Protein AF-A0A1B8UJX2-F1 (afdb_monomer)

Radius of gyration: 21.6 Å; Cα contacts (8 Å, |Δi|>4): 49; chains: 1; bounding box: 53×30×62 Å

Foldseek 3Di:
DPDDDALVVLLVLLCCCVVVVDDLVVSCVVVVHDSVVNVVSNVLCVVQNSVSSVPPPVNVVVVVVVVVVVVVVVVVVVVVVVVVVVVVVVVVVD

Mean predicted aligned error: 11.38 Å

Solvent-accessible surface area (backbone atoms only — not comparable to full-atom values): 5398 Å² total; per-residue (Å²): 133,83,78,79,78,54,46,67,60,56,50,54,58,39,42,43,37,73,75,68,63,41,57,58,63,59,53,18,60,75,69,76,46,57,51,70,59,52,49,52,51,40,52,42,33,72,75,48,40,73,55,58,51,71,51,52,68,67,60,53,53,52,54,53,50,50,52,52,51,52,54,50,50,54,52,50,53,53,51,53,52,49,52,53,52,52,51,50,55,55,69,72,71,112

Sequence (94 aa):
MKKPYEEAYKLVIVLMVEELRLPLIQVAKSQGISANILHRWITKFREEGVTAFGVNKHRLNTVNADIRKLKSQIKELHKENRVLKQTLHLLTKE

Secondary structure (DSSP, 8-state):
-PPPPPHHHHHHHHHHHHTS---HHHHHHHTT--HHHHHHHHHHHHHHGGGGGT--HHHHHHHHHHHHHHHHHHHHHHHHHHHHHHHHHHHT--

Structure (mmCIF, N/CA/C/O backbone):
data_AF-A0A1B8UJX2-F1
#
_entry.id   AF-A0A1B8UJX2-F1
#
loop_
_atom_site.group_PDB
_atom_site.id
_atom_site.type_symbol
_atom_site.label_atom_id
_atom_site.label_alt_id
_atom_site.label_comp_id
_atom_site.label_asym_id
_atom_site.label_entity_id
_atom_site.label_seq_id
_atom_site.pdbx_PDB_ins_code
_atom_site.Cartn_x
_atom_site.Cartn_y
_atom_site.Cartn_z
_atom_site.occupancy
_atom_site.B_iso_or_equiv
_atom_site.auth_seq_id
_atom_site.auth_comp_id
_atom_site.auth_asym_id
_atom_site.auth_atom_id
_atom_site.pdbx_PDB_model_num
ATOM 1 N N . MET A 1 1 ? 5.462 6.238 -31.406 1.00 45.50 1 MET A N 1
ATOM 2 C CA . MET A 1 1 ? 6.108 6.314 -30.073 1.00 45.50 1 MET A CA 1
ATOM 3 C C . MET A 1 1 ? 5.295 5.496 -29.078 1.00 45.50 1 MET A C 1
ATOM 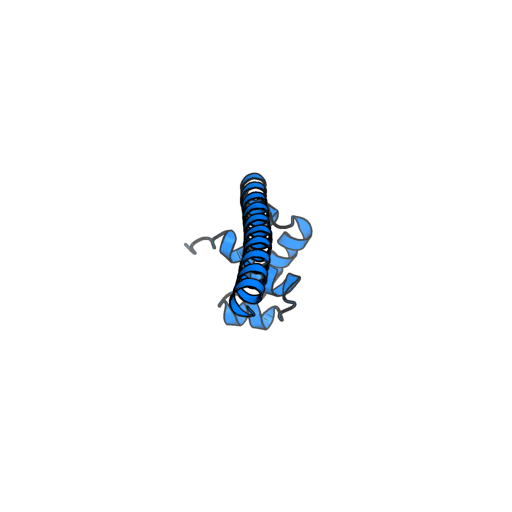5 O O . MET A 1 1 ? 4.087 5.687 -29.020 1.00 45.50 1 MET 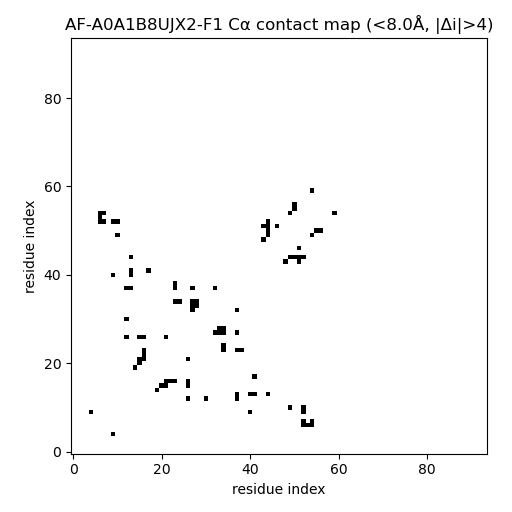A O 1
ATOM 9 N N . LYS A 1 2 ? 5.910 4.568 -28.329 1.00 51.62 2 LYS A N 1
ATOM 10 C CA . LYS A 1 2 ? 5.219 3.885 -27.218 1.00 51.62 2 LYS A CA 1
ATOM 11 C C . LYS A 1 2 ? 4.978 4.914 -26.110 1.00 51.62 2 LYS A C 1
ATOM 13 O O . LYS A 1 2 ? 5.927 5.588 -25.719 1.00 51.62 2 LYS A O 1
ATOM 18 N N . LYS A 1 3 ? 3.732 5.062 -25.644 1.00 63.03 3 LYS A N 1
ATOM 19 C CA . LYS A 1 3 ? 3.429 5.943 -24.506 1.00 63.03 3 LYS A CA 1
ATOM 20 C C . LYS A 1 3 ? 4.199 5.434 -23.277 1.00 63.03 3 LYS A C 1
ATOM 22 O O . LYS A 1 3 ? 4.211 4.219 -23.058 1.00 63.03 3 LYS A O 1
ATOM 27 N N . PRO A 1 4 ? 4.878 6.308 -22.517 1.00 67.56 4 PRO A N 1
ATOM 28 C CA . PRO A 1 4 ? 5.526 5.890 -21.285 1.00 67.56 4 PRO A CA 1
ATOM 29 C C . PRO A 1 4 ? 4.464 5.351 -20.321 1.00 67.56 4 PRO A C 1
ATOM 31 O O . PRO A 1 4 ? 3.381 5.919 -20.202 1.00 67.56 4 PRO A O 1
ATOM 34 N N . TYR A 1 5 ? 4.764 4.228 -19.668 1.00 70.69 5 TYR A N 1
ATOM 35 C CA . TYR A 1 5 ? 3.908 3.703 -18.606 1.00 70.69 5 TYR A CA 1
ATOM 36 C C . TYR A 1 5 ? 3.889 4.685 -17.435 1.00 70.69 5 TYR A C 1
ATOM 38 O O . TYR A 1 5 ? 4.957 5.166 -17.038 1.00 70.69 5 TYR A O 1
ATOM 46 N N . GLU A 1 6 ? 2.704 4.909 -16.873 1.00 80.31 6 GLU A N 1
ATOM 47 C CA . GLU A 1 6 ? 2.510 5.723 -15.674 1.00 80.31 6 GLU A CA 1
ATOM 48 C C . GLU A 1 6 ? 3.308 5.149 -14.493 1.00 80.31 6 GLU A C 1
ATOM 50 O O . GLU A 1 6 ? 3.436 3.934 -14.314 1.00 80.31 6 GLU A O 1
ATOM 55 N N . GLU A 1 7 ? 3.885 6.026 -13.685 1.00 80.56 7 GLU A N 1
ATOM 56 C CA . GLU A 1 7 ? 4.738 5.684 -12.549 1.00 80.56 7 GLU A CA 1
ATOM 57 C C . GLU A 1 7 ? 3.991 4.838 -11.511 1.00 80.56 7 GLU A C 1
ATOM 59 O O . GLU A 1 7 ? 4.521 3.839 -11.018 1.00 80.56 7 GLU A O 1
ATOM 64 N N . ALA A 1 8 ? 2.729 5.189 -11.244 1.00 77.69 8 ALA A N 1
ATOM 65 C CA . ALA A 1 8 ? 1.848 4.442 -10.352 1.00 77.69 8 ALA A CA 1
ATOM 66 C C . ALA A 1 8 ? 1.599 3.013 -10.861 1.00 77.69 8 ALA A C 1
ATOM 68 O O . ALA A 1 8 ? 1.636 2.060 -10.084 1.00 77.69 8 ALA A O 1
ATOM 69 N N . TYR A 1 9 ? 1.425 2.852 -12.175 1.00 85.56 9 TYR A N 1
ATOM 70 C CA . TYR A 1 9 ? 1.227 1.549 -12.806 1.00 85.56 9 TYR A CA 1
ATOM 71 C C . TYR A 1 9 ? 2.456 0.646 -12.642 1.00 85.56 9 TYR A C 1
ATOM 73 O O . TYR A 1 9 ? 2.326 -0.509 -12.236 1.00 85.56 9 TYR A O 1
ATOM 81 N N . LYS A 1 10 ? 3.666 1.175 -12.879 1.00 88.00 10 LYS A N 1
ATOM 82 C CA . LYS A 1 10 ? 4.915 0.415 -12.677 1.00 88.00 10 LYS A CA 1
ATOM 83 C C . LYS A 1 10 ? 5.054 -0.058 -11.231 1.00 88.00 10 LYS A C 1
ATOM 85 O O . LYS A 1 10 ? 5.393 -1.216 -11.003 1.00 88.00 10 LYS A O 1
ATOM 90 N N . LEU A 1 11 ? 4.764 0.824 -10.271 1.00 86.25 11 LEU A N 1
ATOM 91 C CA . LEU A 1 11 ? 4.867 0.513 -8.849 1.00 86.25 11 LEU A CA 1
ATOM 92 C C . LEU A 1 11 ? 3.908 -0.614 -8.447 1.00 86.25 11 LEU A C 1
ATOM 94 O O . LEU A 1 11 ? 4.342 -1.578 -7.825 1.00 86.25 11 LEU A O 1
ATOM 98 N N . VAL A 1 12 ? 2.632 -0.528 -8.836 1.00 88.31 12 VAL A N 1
ATOM 99 C CA . VAL A 1 12 ? 1.627 -1.554 -8.505 1.00 88.31 12 VAL A CA 1
ATOM 100 C C . VAL A 1 12 ? 2.063 -2.932 -9.000 1.00 88.31 12 VAL A C 1
ATOM 102 O O . VAL A 1 12 ? 2.032 -3.895 -8.238 1.00 88.31 12 VAL A O 1
ATOM 105 N N . ILE A 1 13 ? 2.528 -3.032 -10.246 1.00 92.19 13 ILE A N 1
ATOM 106 C CA . ILE A 1 13 ? 2.929 -4.318 -10.831 1.00 92.19 13 ILE A CA 1
ATOM 107 C C . ILE A 1 13 ? 4.160 -4.898 -10.133 1.00 92.19 13 ILE A C 1
ATOM 109 O O . ILE A 1 13 ? 4.233 -6.106 -9.917 1.00 92.19 13 ILE A O 1
ATOM 113 N N . VAL A 1 14 ? 5.123 -4.060 -9.750 1.00 91.25 14 VAL A N 1
ATOM 114 C CA . VAL A 1 14 ? 6.289 -4.530 -8.996 1.00 91.25 14 VAL A CA 1
ATOM 115 C C . VAL A 1 14 ? 5.891 -5.017 -7.603 1.00 91.25 14 VAL A C 1
ATOM 117 O O . VAL A 1 14 ? 6.342 -6.084 -7.188 1.00 91.25 14 VAL A O 1
ATOM 120 N N . LEU A 1 15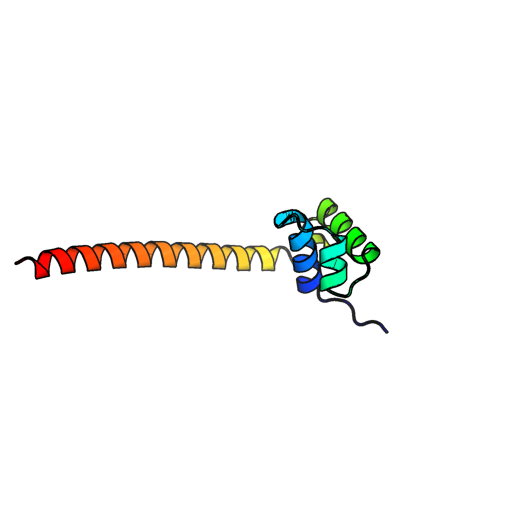 ? 4.986 -4.315 -6.916 1.00 89.19 15 LEU A N 1
ATOM 121 C CA . LEU A 1 15 ? 4.477 -4.735 -5.605 1.00 89.19 15 LEU A CA 1
ATOM 122 C C . LEU A 1 15 ? 3.700 -6.061 -5.674 1.00 89.19 15 LEU A C 1
ATOM 124 O O . LEU A 1 15 ? 3.761 -6.850 -4.735 1.00 89.19 15 LEU A O 1
ATOM 128 N N . MET A 1 16 ? 3.029 -6.368 -6.790 1.00 91.81 16 MET A N 1
ATOM 129 C CA . MET A 1 16 ? 2.402 -7.685 -6.987 1.00 91.81 16 MET A CA 1
ATOM 130 C C . MET A 1 16 ? 3.420 -8.835 -6.928 1.00 91.81 16 MET A C 1
ATOM 132 O O . MET A 1 16 ? 3.093 -9.923 -6.462 1.00 91.81 16 MET A O 1
ATOM 136 N N . VAL A 1 17 ? 4.654 -8.612 -7.381 1.00 92.25 17 VAL A N 1
ATOM 137 C CA . VAL A 1 17 ? 5.708 -9.635 -7.353 1.00 92.25 17 VAL A CA 1
ATOM 138 C C . VAL A 1 17 ? 6.468 -9.613 -6.025 1.00 92.25 17 VAL A C 1
ATOM 140 O O . VAL A 1 17 ? 6.717 -10.666 -5.442 1.00 92.25 17 VAL A O 1
ATOM 143 N N . GLU A 1 18 ? 6.816 -8.430 -5.518 1.00 89.81 18 GLU A N 1
ATOM 144 C CA . GLU A 1 18 ? 7.639 -8.300 -4.310 1.00 89.81 18 GLU A CA 1
ATOM 145 C C . GLU A 1 18 ? 6.845 -8.528 -3.016 1.00 89.81 18 GLU A C 1
ATOM 147 O O . GLU A 1 18 ? 7.296 -9.291 -2.165 1.00 89.81 18 GLU A O 1
ATOM 152 N N . GLU A 1 19 ? 5.658 -7.931 -2.874 1.00 87.31 19 GLU A N 1
ATOM 153 C CA . GLU A 1 19 ? 4.855 -8.004 -1.642 1.00 87.31 19 GLU A CA 1
ATOM 154 C C . GLU A 1 19 ? 3.883 -9.184 -1.669 1.00 87.31 19 GLU A C 1
ATOM 156 O O . GLU A 1 19 ? 3.817 -9.971 -0.727 1.00 87.31 19 GLU A O 1
ATOM 161 N N . LEU A 1 20 ? 3.146 -9.349 -2.775 1.00 88.81 20 LEU A N 1
ATOM 162 C CA . LEU A 1 20 ? 2.163 -10.434 -2.911 1.00 88.81 20 LEU A CA 1
ATOM 163 C C . LEU A 1 20 ? 2.794 -11.764 -3.355 1.00 88.81 20 LEU A C 1
ATOM 165 O O . LEU A 1 20 ? 2.081 -12.758 -3.487 1.00 88.81 20 LEU A O 1
ATOM 169 N N . ARG A 1 21 ? 4.116 -11.788 -3.591 1.00 90.06 21 ARG A N 1
ATOM 170 C CA . ARG A 1 21 ? 4.899 -12.972 -3.999 1.00 90.06 21 ARG A CA 1
ATOM 171 C C . ARG A 1 21 ? 4.324 -13.706 -5.215 1.00 90.06 21 ARG A C 1
ATOM 173 O O . ARG A 1 21 ? 4.509 -14.914 -5.362 1.00 90.06 21 ARG A O 1
ATOM 180 N N . LEU A 1 22 ? 3.636 -12.985 -6.103 1.00 92.81 22 LEU A N 1
ATOM 181 C CA . LEU A 1 22 ? 3.069 -13.580 -7.306 1.00 92.81 22 LEU A CA 1
ATOM 182 C C . LEU A 1 22 ? 4.174 -13.913 -8.321 1.00 92.81 22 LEU A C 1
ATOM 184 O O . LEU A 1 22 ? 5.138 -13.153 -8.456 1.00 92.81 22 LEU A O 1
ATOM 188 N N . PRO A 1 23 ? 4.041 -15.010 -9.090 1.00 94.75 23 PRO A N 1
ATOM 189 C CA . PRO A 1 23 ? 5.039 -15.373 -10.085 1.00 94.75 23 PRO A CA 1
ATOM 190 C C . PRO A 1 23 ? 5.195 -14.288 -11.157 1.00 94.75 23 PRO A C 1
ATOM 192 O O . PRO A 1 23 ? 4.225 -13.902 -11.812 1.00 94.75 23 PRO A O 1
ATOM 195 N N . LEU A 1 24 ? 6.433 -13.849 -11.404 1.00 93.38 24 LEU A N 1
ATOM 196 C CA . LEU A 1 24 ? 6.750 -12.787 -12.369 1.00 93.38 24 LEU A CA 1
ATOM 197 C C . LEU A 1 24 ? 6.134 -13.046 -13.749 1.00 93.38 24 LEU A C 1
ATOM 199 O O . LEU A 1 24 ? 5.547 -12.146 -14.343 1.00 93.38 24 LEU A O 1
ATOM 203 N N . ILE A 1 25 ? 6.237 -14.277 -14.256 1.00 93.50 25 ILE A N 1
ATOM 204 C CA . ILE A 1 25 ? 5.714 -14.657 -15.578 1.00 93.50 25 ILE A CA 1
ATOM 205 C C . ILE A 1 25 ? 4.187 -14.530 -15.620 1.00 93.50 25 ILE A C 1
ATOM 207 O O . ILE A 1 25 ? 3.633 -14.053 -16.611 1.00 93.50 25 ILE A O 1
ATOM 211 N N . GLN A 1 26 ? 3.507 -14.915 -14.539 1.00 93.44 26 GLN A N 1
ATOM 212 C CA . GLN A 1 26 ? 2.056 -14.808 -14.429 1.00 93.44 26 GLN A CA 1
ATOM 213 C C . GLN A 1 26 ? 1.622 -13.341 -14.406 1.00 93.44 26 GLN A C 1
ATOM 215 O O . GLN A 1 26 ? 0.723 -12.970 -15.156 1.00 93.44 26 GLN A O 1
ATOM 220 N N . VAL A 1 27 ? 2.300 -12.508 -13.613 1.00 93.44 27 VAL A N 1
ATOM 221 C CA . VAL A 1 27 ? 2.027 -11.066 -13.529 1.00 93.44 27 VAL A CA 1
ATOM 222 C C . VAL A 1 27 ? 2.309 -10.377 -14.867 1.00 93.44 27 VAL A C 1
ATOM 224 O O . VAL A 1 27 ? 1.492 -9.596 -15.347 1.00 93.44 27 VAL A O 1
ATOM 227 N N . ALA A 1 28 ? 3.422 -10.698 -15.529 1.00 93.81 28 ALA A N 1
ATOM 228 C CA . ALA A 1 28 ? 3.751 -10.145 -16.841 1.00 93.81 28 ALA A CA 1
ATOM 229 C C . ALA A 1 28 ? 2.674 -10.487 -17.883 1.00 93.81 28 ALA A C 1
ATOM 231 O O . ALA A 1 28 ? 2.193 -9.604 -18.594 1.00 93.81 28 ALA A O 1
ATOM 232 N N . LYS A 1 29 ? 2.235 -11.754 -17.916 1.00 93.81 29 LYS A N 1
ATOM 233 C CA . LYS A 1 29 ? 1.182 -12.224 -18.823 1.00 93.81 29 LYS A CA 1
ATOM 234 C C . LYS A 1 29 ? -0.168 -11.572 -18.522 1.00 93.81 29 LYS A C 1
ATOM 236 O O . LYS A 1 29 ? -0.834 -11.139 -19.456 1.00 93.81 29 LYS A O 1
ATOM 241 N N . SER A 1 30 ? -0.561 -11.467 -17.250 1.00 91.75 30 SER A N 1
ATOM 242 C CA . SER A 1 30 ? -1.839 -10.853 -16.866 1.00 91.75 30 SER A CA 1
ATOM 243 C C . SER A 1 30 ? -1.887 -9.358 -17.170 1.00 91.75 30 SER A C 1
ATOM 245 O O . SER A 1 30 ? -2.951 -8.831 -17.467 1.00 91.75 30 SER A O 1
ATOM 247 N N . GLN A 1 31 ? -0.742 -8.675 -17.094 1.00 91.25 31 GLN A N 1
ATOM 248 C CA . GLN A 1 31 ? -0.634 -7.239 -17.357 1.00 91.25 31 GLN A CA 1
ATOM 249 C C . GLN A 1 31 ? -0.283 -6.917 -18.820 1.00 91.25 31 GLN A C 1
ATOM 251 O O . GLN A 1 31 ? -0.181 -5.748 -19.180 1.00 91.25 31 GLN A O 1
ATOM 256 N N . GLY A 1 32 ? -0.082 -7.930 -19.672 1.00 90.81 32 GLY A N 1
ATOM 257 C CA . GLY A 1 32 ? 0.250 -7.740 -21.088 1.00 90.81 32 GLY A CA 1
ATOM 258 C C . GLY A 1 32 ? 1.631 -7.118 -21.339 1.00 90.81 32 GLY A C 1
ATOM 259 O O . GLY A 1 32 ? 1.862 -6.542 -22.403 1.00 90.81 32 GLY A O 1
ATOM 260 N N . ILE A 1 33 ? 2.555 -7.217 -20.380 1.00 92.88 33 ILE A N 1
ATOM 261 C CA . ILE A 1 33 ? 3.923 -6.691 -20.490 1.00 92.88 33 ILE A CA 1
ATOM 262 C C . ILE A 1 33 ? 4.930 -7.828 -20.672 1.00 92.88 33 ILE A C 1
ATOM 264 O O . ILE A 1 33 ? 4.691 -8.970 -20.285 1.00 92.88 33 ILE A O 1
ATOM 268 N N . SER A 1 34 ? 6.098 -7.532 -21.245 1.00 92.88 34 SER A N 1
ATOM 269 C CA . SER A 1 34 ? 7.145 -8.550 -21.341 1.00 92.88 34 SER A CA 1
ATOM 270 C C . SER A 1 34 ? 7.777 -8.815 -19.974 1.00 92.88 34 SER A C 1
ATOM 272 O O . SER A 1 34 ? 8.069 -7.885 -19.215 1.00 92.88 34 SER A O 1
ATOM 274 N N . ALA A 1 35 ? 8.056 -10.089 -19.687 1.00 93.06 35 ALA A N 1
ATOM 275 C CA . ALA A 1 35 ? 8.733 -10.505 -18.458 1.00 93.06 35 ALA A CA 1
ATOM 276 C C . ALA A 1 35 ? 10.069 -9.764 -18.257 1.00 93.06 35 ALA A C 1
ATOM 278 O O . ALA A 1 35 ? 10.395 -9.367 -17.144 1.00 93.06 35 ALA A O 1
ATOM 279 N N . ASN A 1 36 ? 10.791 -9.472 -19.343 1.00 93.44 36 ASN A N 1
ATOM 280 C CA . ASN A 1 36 ? 12.055 -8.732 -19.302 1.00 93.44 36 ASN A CA 1
ATOM 281 C C . ASN A 1 36 ? 11.884 -7.275 -18.840 1.00 93.44 36 ASN A C 1
ATOM 283 O O . ASN A 1 36 ? 12.751 -6.738 -18.153 1.00 93.44 36 ASN A O 1
ATOM 287 N N . ILE A 1 37 ? 10.782 -6.611 -19.216 1.00 91.38 37 ILE A N 1
ATOM 288 C CA . ILE A 1 37 ? 10.481 -5.254 -18.737 1.00 91.38 37 ILE A CA 1
ATOM 289 C C . ILE A 1 37 ? 10.156 -5.296 -17.246 1.00 91.38 37 ILE A C 1
ATOM 291 O O . ILE A 1 37 ? 10.710 -4.497 -16.492 1.00 91.38 37 ILE A O 1
ATOM 295 N N . LEU A 1 38 ? 9.316 -6.248 -16.831 1.00 93.75 38 LEU A N 1
ATOM 296 C CA . LEU A 1 38 ? 8.946 -6.410 -15.430 1.00 93.75 38 LEU A CA 1
ATOM 297 C C . LEU A 1 38 ? 10.166 -6.723 -14.557 1.00 93.75 38 LEU A C 1
ATOM 299 O O . LEU A 1 38 ? 10.350 -6.099 -13.518 1.00 93.75 38 LEU A O 1
ATOM 303 N N . HIS A 1 39 ? 11.050 -7.609 -15.017 1.00 93.69 39 HIS A N 1
ATOM 304 C CA . HIS A 1 39 ? 12.298 -7.917 -14.325 1.00 93.69 39 HIS A CA 1
ATOM 305 C C . HIS A 1 39 ? 13.148 -6.660 -14.099 1.00 93.69 39 HIS A C 1
ATOM 307 O O . HIS A 1 39 ? 13.587 -6.414 -12.982 1.00 93.69 39 HIS A O 1
ATOM 313 N N . ARG A 1 40 ? 13.323 -5.808 -15.123 1.00 91.75 40 ARG A N 1
ATOM 314 C CA . ARG A 1 40 ? 14.056 -4.537 -14.971 1.00 91.75 40 ARG A CA 1
ATOM 315 C C . ARG A 1 40 ? 13.406 -3.593 -13.964 1.00 91.75 40 ARG A C 1
ATOM 317 O O . ARG A 1 40 ? 14.117 -2.926 -13.223 1.00 91.75 40 ARG A O 1
ATOM 324 N N . TRP A 1 41 ? 12.076 -3.514 -13.936 1.00 92.31 41 TRP A N 1
ATOM 325 C CA . TRP A 1 41 ? 11.370 -2.687 -12.955 1.00 92.31 41 TRP A CA 1
ATOM 326 C C . TRP A 1 41 ? 11.558 -3.210 -11.531 1.00 92.31 41 TRP A C 1
ATOM 328 O O . TRP A 1 41 ? 11.793 -2.410 -10.632 1.00 92.31 41 TRP A O 1
ATOM 338 N N . ILE A 1 42 ? 11.519 -4.529 -11.336 1.00 90.88 42 ILE A N 1
ATOM 339 C CA . ILE A 1 42 ? 11.775 -5.158 -10.035 1.00 90.88 42 ILE A CA 1
ATOM 340 C C . ILE A 1 42 ? 13.208 -4.886 -9.579 1.00 90.88 42 ILE A C 1
ATOM 342 O O . ILE A 1 42 ? 13.404 -4.464 -8.445 1.00 90.88 42 ILE A O 1
ATOM 346 N N . THR A 1 43 ? 14.205 -5.067 -10.453 1.00 90.62 43 THR A N 1
ATOM 347 C CA . THR A 1 43 ? 15.605 -4.745 -10.132 1.00 90.62 43 THR A CA 1
ATOM 348 C C . THR A 1 43 ? 15.739 -3.290 -9.691 1.00 90.62 43 THR A C 1
ATOM 350 O O . THR A 1 43 ? 16.243 -3.027 -8.604 1.00 90.62 43 THR A O 1
ATOM 353 N N . LYS A 1 44 ? 15.175 -2.356 -10.467 1.00 86.94 44 LYS A N 1
ATOM 354 C CA . LYS A 1 44 ? 15.219 -0.928 -10.139 1.00 86.94 44 LYS A CA 1
ATOM 355 C C . LYS A 1 44 ? 14.535 -0.609 -8.803 1.00 86.94 44 LYS A C 1
ATOM 357 O O . LYS A 1 44 ? 15.025 0.205 -8.031 1.00 86.94 44 LYS A O 1
ATOM 362 N N . PHE A 1 45 ? 13.413 -1.264 -8.509 1.00 87.06 45 PHE A N 1
ATOM 363 C CA . PHE A 1 45 ? 12.712 -1.117 -7.234 1.00 87.06 45 PHE A CA 1
ATOM 364 C C . PHE A 1 45 ? 13.491 -1.695 -6.050 1.00 87.06 45 PHE A C 1
ATOM 366 O O . PHE A 1 45 ? 13.434 -1.138 -4.962 1.00 87.06 45 PHE A O 1
ATOM 373 N N . ARG A 1 46 ? 14.234 -2.789 -6.231 1.00 84.88 46 ARG A N 1
ATOM 374 C CA . ARG A 1 46 ? 15.083 -3.341 -5.165 1.00 84.88 46 ARG A CA 1
ATOM 375 C C . ARG A 1 46 ? 16.273 -2.436 -4.846 1.00 84.88 46 ARG A C 1
ATOM 377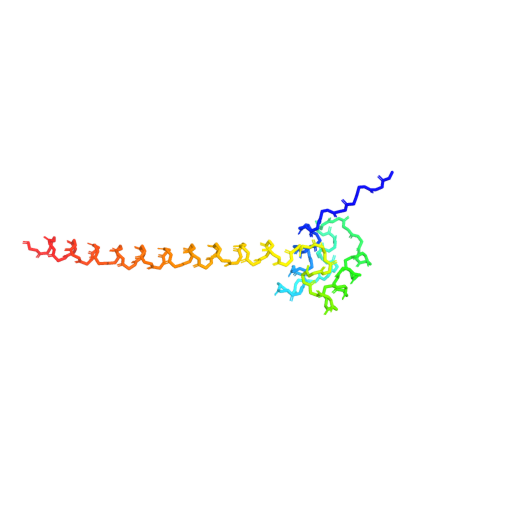 O O . ARG A 1 46 ? 16.671 -2.363 -3.690 1.00 84.88 46 ARG A O 1
ATOM 384 N N . GLU A 1 47 ? 16.813 -1.747 -5.848 1.00 84.50 47 GLU A N 1
ATOM 385 C CA . GLU A 1 47 ? 17.944 -0.823 -5.697 1.00 84.50 47 GLU A CA 1
ATOM 386 C C . GLU A 1 47 ? 17.520 0.532 -5.111 1.00 84.50 47 GLU A C 1
ATOM 388 O O . GLU A 1 47 ? 18.123 1.019 -4.158 1.00 84.50 47 GLU A O 1
ATOM 393 N N . GLU A 1 48 ? 16.465 1.139 -5.658 1.00 78.31 48 GLU A N 1
ATOM 394 C CA . GLU A 1 48 ? 16.069 2.524 -5.359 1.00 78.31 48 GLU A CA 1
ATOM 395 C C . GLU A 1 48 ? 14.713 2.621 -4.630 1.00 78.31 48 GLU A C 1
ATOM 397 O O . GLU A 1 48 ? 14.199 3.716 -4.384 1.00 78.31 48 GLU A O 1
ATOM 402 N N . GLY A 1 49 ? 14.075 1.502 -4.290 1.00 77.88 49 GLY A N 1
ATOM 403 C CA . GLY A 1 49 ? 12.764 1.481 -3.640 1.00 77.88 49 GLY A CA 1
ATOM 404 C C . GLY A 1 49 ? 11.671 2.154 -4.475 1.00 77.88 49 GLY A C 1
ATOM 405 O O . GLY A 1 49 ? 11.712 2.221 -5.702 1.00 77.88 49 GLY A O 1
ATOM 406 N N . VAL A 1 50 ? 10.679 2.736 -3.798 1.00 70.38 50 VAL A N 1
ATOM 407 C CA . VAL A 1 50 ? 9.589 3.487 -4.452 1.00 70.38 50 VAL A CA 1
ATOM 408 C C . VAL A 1 50 ? 10.113 4.724 -5.208 1.00 70.38 50 VAL A C 1
ATOM 410 O O . VAL A 1 50 ? 9.484 5.182 -6.165 1.00 70.38 50 VAL A O 1
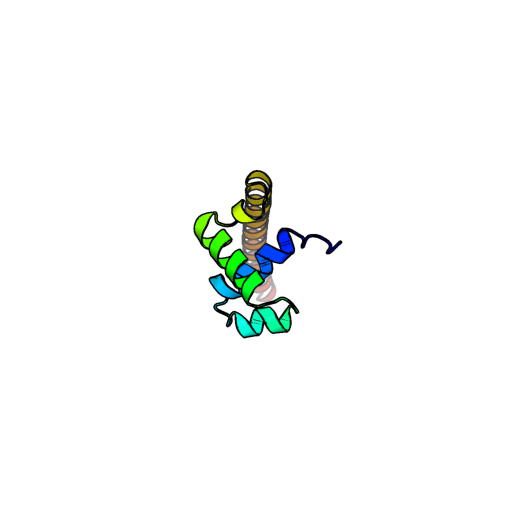ATOM 413 N N . THR A 1 51 ? 11.291 5.245 -4.837 1.00 68.44 51 THR A N 1
ATOM 414 C CA . THR A 1 51 ? 11.904 6.391 -5.529 1.00 68.44 51 THR A CA 1
ATOM 415 C C . THR A 1 51 ? 12.396 6.05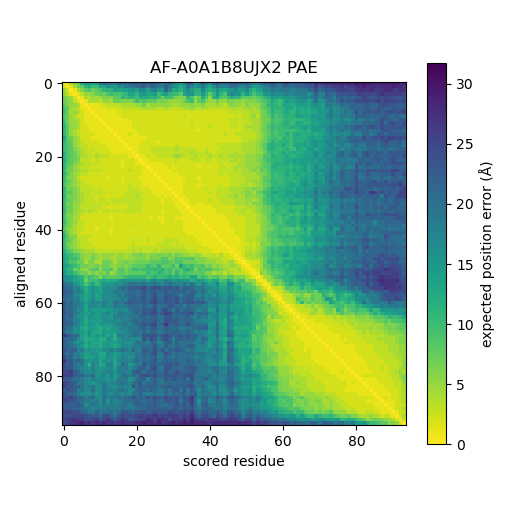4 -6.942 1.00 68.44 51 THR A C 1
ATOM 417 O O . THR A 1 51 ? 12.476 6.958 -7.774 1.00 68.44 51 THR A O 1
ATOM 420 N N . ALA A 1 52 ? 12.554 4.760 -7.265 1.00 69.06 52 ALA A N 1
ATOM 421 C CA . ALA A 1 52 ? 12.875 4.244 -8.601 1.00 69.06 52 ALA A CA 1
ATOM 422 C C . ALA A 1 52 ? 11.932 4.727 -9.712 1.00 69.06 52 ALA A C 1
ATOM 424 O O . ALA A 1 52 ? 12.313 4.835 -10.885 1.00 69.06 52 ALA A O 1
ATOM 425 N N . PHE A 1 53 ? 10.674 4.983 -9.355 1.00 70.56 53 PHE A N 1
ATOM 426 C CA . PHE A 1 53 ? 9.618 5.338 -10.295 1.00 70.56 53 PHE A CA 1
ATOM 427 C C . PHE A 1 53 ? 9.266 6.822 -10.246 1.00 70.56 53 PHE A C 1
ATOM 429 O O . PHE A 1 53 ? 8.177 7.179 -10.657 1.00 70.56 53 PHE A O 1
ATOM 436 N N . GLY A 1 54 ? 10.135 7.701 -9.735 1.00 6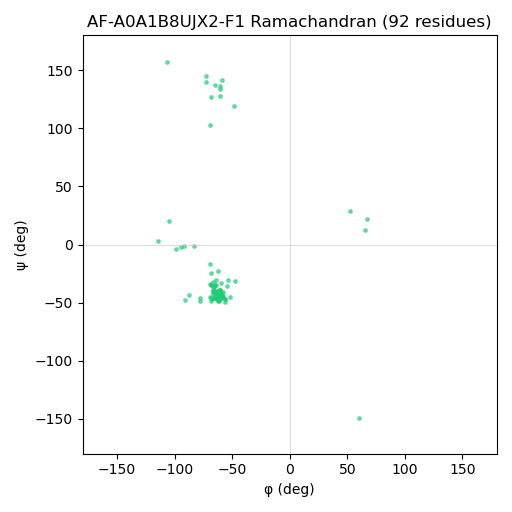4.94 54 GLY A N 1
ATOM 437 C CA . GLY A 1 54 ? 9.868 9.147 -9.745 1.00 64.94 54 GLY A CA 1
ATOM 438 C C . GLY A 1 54 ? 8.681 9.572 -8.873 1.00 64.94 54 GLY A C 1
ATOM 439 O O . GLY A 1 54 ? 8.222 10.712 -8.958 1.00 64.94 54 GLY A O 1
ATOM 440 N N . VAL A 1 55 ? 8.179 8.683 -8.007 1.00 58.97 55 VAL A N 1
ATOM 441 C CA . VAL A 1 55 ? 7.172 9.050 -7.016 1.00 58.97 55 VAL A CA 1
ATOM 442 C C . VAL A 1 55 ? 7.860 9.950 -5.997 1.00 58.97 55 VAL A C 1
ATOM 444 O O . VAL A 1 55 ? 8.630 9.490 -5.154 1.00 58.97 55 VAL A O 1
ATOM 447 N N . ASN A 1 56 ? 7.612 11.256 -6.102 1.00 58.00 56 ASN A N 1
ATOM 448 C CA . ASN A 1 56 ? 8.161 12.250 -5.188 1.00 58.00 56 ASN A CA 1
ATOM 449 C C . ASN A 1 56 ? 7.938 11.806 -3.735 1.00 58.00 56 ASN A C 1
ATOM 451 O O . ASN A 1 56 ? 6.797 11.680 -3.286 1.00 58.00 56 ASN A O 1
ATOM 455 N N . LYS A 1 57 ? 9.031 11.622 -2.983 1.00 55.84 57 LYS A N 1
ATOM 456 C CA . LYS A 1 57 ? 9.044 11.227 -1.559 1.00 55.84 57 LYS A CA 1
ATOM 457 C C . LYS A 1 57 ? 8.068 12.050 -0.702 1.00 55.84 57 LYS A C 1
ATOM 459 O O . LYS A 1 57 ? 7.459 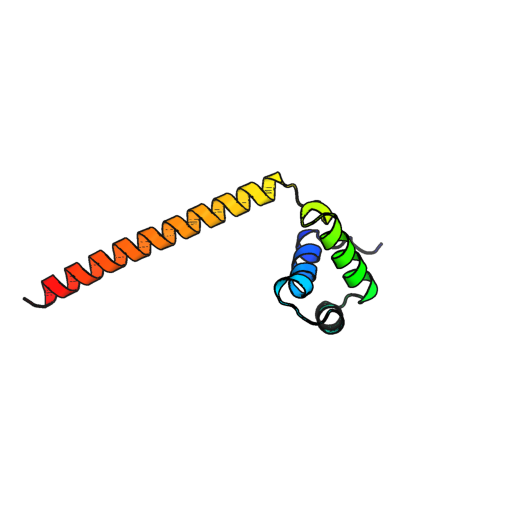11.535 0.230 1.00 55.84 57 LYS A O 1
ATOM 464 N N . HIS A 1 58 ? 7.857 13.312 -1.079 1.00 54.88 58 HIS A N 1
ATOM 465 C CA . HIS A 1 58 ? 6.899 14.226 -0.458 1.00 54.88 58 HIS A CA 1
ATOM 466 C C . HIS A 1 58 ? 5.436 13.776 -0.616 1.00 54.88 58 HIS A C 1
ATOM 468 O O . HIS A 1 58 ? 4.700 13.791 0.364 1.00 54.88 58 HIS A O 1
ATOM 474 N N . ARG A 1 59 ? 5.025 13.299 -1.802 1.00 57.94 59 ARG A N 1
ATOM 475 C CA . ARG A 1 59 ? 3.664 12.780 -2.041 1.00 57.94 59 ARG A CA 1
ATOM 476 C C . ARG A 1 59 ? 3.402 11.466 -1.303 1.00 57.94 59 ARG A C 1
ATOM 478 O O . ARG A 1 59 ? 2.295 11.244 -0.829 1.00 57.94 59 ARG A O 1
ATOM 485 N N . LEU A 1 60 ? 4.410 10.603 -1.169 1.00 57.72 60 LEU A N 1
ATOM 486 C CA . LEU A 1 60 ? 4.276 9.374 -0.376 1.00 57.72 60 LEU A CA 1
ATOM 487 C C . LEU A 1 60 ? 4.099 9.680 1.109 1.00 57.72 60 LEU A C 1
ATOM 489 O O . LEU A 1 60 ? 3.278 9.052 1.770 1.00 57.72 60 LEU A O 1
ATOM 493 N N . ASN A 1 61 ? 4.829 10.666 1.632 1.00 58.88 61 ASN A N 1
ATOM 494 C CA . ASN A 1 61 ? 4.690 11.076 3.024 1.00 58.88 61 ASN A CA 1
ATOM 495 C C . ASN A 1 61 ? 3.305 11.661 3.325 1.00 58.88 61 ASN A C 1
ATOM 497 O O . ASN A 1 61 ? 2.741 11.328 4.365 1.00 58.88 61 ASN A O 1
ATOM 501 N N . THR A 1 62 ? 2.729 12.466 2.425 1.00 60.22 62 THR A N 1
ATOM 502 C CA . THR A 1 62 ? 1.371 13.003 2.614 1.00 60.22 62 THR A CA 1
ATOM 503 C C . THR A 1 62 ? 0.316 11.902 2.546 1.00 60.22 62 THR A C 1
ATOM 505 O O . THR A 1 62 ? -0.490 11.784 3.462 1.00 60.22 62 THR A O 1
ATOM 508 N N . VAL A 1 63 ? 0.384 11.013 1.547 1.00 64.19 63 VAL A N 1
ATOM 509 C CA . VAL A 1 63 ? -0.550 9.877 1.430 1.00 64.19 63 VAL A CA 1
ATOM 510 C C . VAL A 1 63 ? -0.453 8.952 2.650 1.00 64.19 63 VAL A C 1
ATOM 512 O O . VAL A 1 63 ? -1.468 8.520 3.194 1.00 64.19 63 VAL A O 1
ATOM 515 N N . ASN A 1 64 ? 0.758 8.691 3.150 1.00 69.25 64 ASN A N 1
ATOM 516 C CA . ASN A 1 64 ? 0.953 7.904 4.367 1.00 69.25 64 ASN A CA 1
ATOM 517 C C . ASN A 1 64 ? 0.406 8.604 5.622 1.00 69.25 64 ASN A C 1
ATOM 519 O O . ASN A 1 64 ? -0.106 7.928 6.518 1.00 69.25 64 ASN A O 1
ATOM 523 N N . ALA A 1 65 ? 0.503 9.933 5.708 1.00 69.62 65 ALA A N 1
ATOM 524 C CA . ALA A 1 65 ? -0.077 10.707 6.803 1.00 69.62 65 ALA A CA 1
ATOM 525 C C . ALA A 1 65 ? -1.613 10.643 6.782 1.00 69.62 65 ALA A C 1
ATOM 527 O O . ALA A 1 65 ? -2.227 10.387 7.821 1.00 69.62 65 ALA A O 1
ATOM 528 N N . ASP A 1 66 ? -2.221 10.761 5.601 1.00 75.06 66 ASP A N 1
ATOM 529 C CA . ASP A 1 66 ? -3.671 10.659 5.425 1.00 75.06 66 ASP A CA 1
ATOM 530 C C . ASP A 1 66 ? -4.185 9.260 5.786 1.00 75.06 66 ASP A C 1
ATOM 532 O O . ASP A 1 66 ? -5.157 9.126 6.530 1.00 75.06 66 ASP A O 1
ATOM 536 N N . ILE A 1 67 ? -3.479 8.201 5.373 1.00 84.81 67 ILE A N 1
ATOM 537 C CA . ILE A 1 67 ? -3.804 6.818 5.757 1.00 84.81 67 ILE A CA 1
ATOM 538 C C . ILE A 1 67 ? -3.750 6.637 7.280 1.00 84.81 67 ILE A C 1
ATOM 540 O O . ILE A 1 67 ? -4.623 5.986 7.859 1.00 84.81 67 ILE A O 1
ATOM 544 N N . ARG A 1 68 ? -2.742 7.203 7.956 1.00 83.25 68 ARG A N 1
ATOM 545 C CA . ARG A 1 68 ? -2.639 7.136 9.425 1.00 83.25 68 ARG A CA 1
ATOM 546 C C . ARG A 1 68 ? -3.798 7.869 10.096 1.00 83.25 68 ARG A C 1
ATOM 548 O O . ARG A 1 68 ? -4.391 7.326 11.028 1.00 83.25 68 ARG A O 1
ATOM 555 N N . LYS A 1 69 ? -4.154 9.056 9.599 1.00 88.69 69 LYS A N 1
ATOM 556 C CA . LYS A 1 69 ? -5.280 9.849 10.107 1.00 88.69 69 LYS A CA 1
ATOM 557 C C . LYS A 1 69 ? -6.604 9.100 9.952 1.00 88.69 69 LYS A C 1
ATOM 559 O O . LYS A 1 69 ? -7.336 8.961 10.929 1.00 88.69 69 LYS A O 1
ATOM 564 N N . LEU A 1 70 ? -6.867 8.541 8.771 1.00 88.94 70 LEU A N 1
ATOM 565 C CA . LEU A 1 70 ? -8.076 7.759 8.495 1.00 88.94 70 LEU A CA 1
ATOM 566 C C . LEU A 1 70 ? -8.164 6.505 9.375 1.00 88.94 70 LEU A C 1
ATOM 568 O O . LEU A 1 70 ? -9.210 6.235 9.962 1.00 88.94 70 LEU A O 1
ATOM 572 N N . LYS A 1 71 ? -7.060 5.765 9.549 1.00 89.44 71 LYS A N 1
ATOM 573 C CA . LYS A 1 71 ? -7.019 4.609 10.465 1.00 89.44 71 LYS A CA 1
ATOM 574 C C . LYS A 1 71 ? -7.321 5.008 11.911 1.00 89.44 71 LYS A C 1
ATOM 576 O O . LYS A 1 71 ? -8.031 4.282 12.605 1.00 89.44 71 LYS A O 1
ATOM 581 N N . SER A 1 72 ? -6.808 6.155 12.357 1.00 90.69 72 SER A N 1
ATOM 582 C CA . SER A 1 72 ? -7.101 6.696 13.687 1.00 90.69 72 SER A CA 1
ATOM 583 C C . SER A 1 72 ? -8.585 7.033 13.843 1.00 90.69 72 SER A C 1
ATOM 585 O O . SER A 1 72 ? -9.193 6.643 14.834 1.00 90.69 72 SER A O 1
ATOM 587 N N . GLN A 1 73 ? -9.186 7.687 12.847 1.00 92.50 73 GLN A N 1
ATOM 588 C CA . GLN A 1 73 ? -10.614 8.024 12.853 1.00 92.50 73 GLN A CA 1
ATOM 589 C C . GLN A 1 73 ? -11.501 6.776 12.895 1.00 92.50 73 GLN A C 1
ATOM 591 O O . GLN A 1 73 ? -12.423 6.710 13.699 1.00 92.50 73 GLN A O 1
ATOM 596 N N . ILE A 1 74 ? -11.187 5.747 12.102 1.00 95.06 74 ILE A N 1
ATOM 597 C CA . ILE A 1 74 ? -11.914 4.468 12.131 1.00 95.06 74 ILE A CA 1
ATOM 598 C C . ILE A 1 74 ? -11.840 3.824 13.522 1.00 95.06 74 ILE A C 1
ATOM 600 O O . ILE A 1 74 ? -12.830 3.282 14.013 1.00 95.06 74 ILE A O 1
ATOM 604 N N . LYS A 1 75 ? -10.672 3.866 14.173 1.00 93.44 75 LYS A N 1
ATOM 605 C CA . LYS A 1 75 ? -10.492 3.297 15.513 1.00 93.44 75 LYS A CA 1
ATOM 606 C C . LYS A 1 75 ? -11.351 4.013 16.558 1.00 93.44 75 LYS A C 1
ATOM 608 O O . LYS A 1 75 ? -11.991 3.328 17.359 1.00 93.44 75 LYS A O 1
ATOM 613 N N . GLU A 1 76 ? -11.375 5.344 16.539 1.00 93.94 76 GLU A N 1
ATOM 614 C CA . GLU A 1 76 ? -12.202 6.137 17.457 1.00 93.94 76 GLU A CA 1
ATOM 615 C C . GLU A 1 76 ? -13.695 5.922 17.195 1.00 93.94 76 GLU A C 1
ATOM 617 O O . GLU A 1 76 ? -14.420 5.564 18.119 1.00 93.94 76 GLU A O 1
ATOM 622 N N . LEU A 1 77 ? -14.137 5.962 15.935 1.00 95.94 77 LEU A N 1
ATOM 623 C CA . LEU A 1 77 ? -15.531 5.680 15.575 1.00 95.94 77 LEU A CA 1
ATOM 624 C C . LEU A 1 77 ? -15.979 4.285 16.031 1.00 95.94 77 LEU A C 1
ATOM 626 O O . LEU A 1 77 ? -17.077 4.119 16.558 1.00 95.94 77 LEU A O 1
ATOM 630 N N . HIS A 1 78 ? -15.131 3.261 15.895 1.00 94.19 78 HIS A N 1
ATOM 631 C CA . HIS A 1 78 ? -15.444 1.929 16.416 1.00 94.19 78 HIS A CA 1
ATOM 632 C C . HIS A 1 78 ? -15.538 1.891 17.944 1.00 94.19 78 HIS A C 1
ATOM 634 O O . HIS A 1 78 ? -16.329 1.120 18.489 1.00 94.19 78 HIS A O 1
ATOM 640 N N . LYS A 1 79 ? -14.728 2.683 18.650 1.00 93.62 79 LYS A N 1
ATOM 641 C CA . LYS A 1 79 ? -14.791 2.789 20.109 1.00 93.62 79 LYS A CA 1
ATOM 642 C C . LYS A 1 79 ? -16.089 3.466 20.543 1.00 93.62 79 LYS A C 1
ATOM 644 O O . LYS A 1 79 ? -16.788 2.901 21.378 1.00 93.62 79 LYS A O 1
ATOM 649 N N . GLU A 1 80 ? -16.434 4.597 19.940 1.00 93.69 80 GLU A N 1
ATOM 650 C CA . GLU A 1 80 ? -17.695 5.305 20.186 1.00 93.69 80 GLU A CA 1
ATOM 651 C C . GLU A 1 80 ? -18.899 4.406 19.892 1.00 93.69 80 GLU A C 1
ATOM 653 O O . GLU A 1 80 ? -19.783 4.256 20.731 1.00 93.69 80 GLU A O 1
ATOM 658 N N . ASN A 1 81 ? -18.892 3.704 18.755 1.00 95.06 81 ASN A N 1
ATOM 659 C CA . ASN A 1 81 ? -19.959 2.777 18.390 1.00 95.06 81 ASN A CA 1
ATOM 660 C C . ASN A 1 81 ? -20.125 1.639 19.412 1.00 95.06 81 ASN A C 1
ATOM 662 O O . ASN A 1 81 ? -21.250 1.258 19.728 1.00 95.06 81 ASN A O 1
ATOM 666 N N . ARG A 1 82 ? -19.019 1.108 19.955 1.00 95.06 82 ARG A N 1
ATOM 667 C CA . ARG A 1 82 ? -19.071 0.097 21.024 1.00 95.06 82 ARG A CA 1
ATOM 668 C C . ARG A 1 82 ? -19.721 0.643 22.288 1.00 95.06 82 ARG A C 1
ATOM 670 O O . ARG A 1 82 ? -20.589 -0.033 22.828 1.00 95.06 82 ARG A O 1
ATOM 677 N N . VAL A 1 83 ? -19.333 1.840 22.725 1.00 94.25 83 VAL A N 1
ATOM 678 C CA . VAL A 1 83 ? -19.923 2.477 23.912 1.00 94.25 83 VAL A CA 1
ATOM 679 C C . VAL A 1 83 ? -21.416 2.711 23.696 1.00 94.25 83 VAL A C 1
ATOM 681 O O . VAL A 1 83 ? -22.216 2.283 24.517 1.00 94.25 83 VAL A O 1
ATOM 684 N N . LEU A 1 84 ? -21.809 3.282 22.554 1.00 93.12 84 LEU A N 1
ATOM 685 C CA . LEU A 1 84 ? -23.218 3.518 22.225 1.00 93.12 84 LEU A CA 1
ATOM 686 C C . LEU A 1 84 ? -24.041 2.223 22.235 1.00 93.12 84 LEU A C 1
ATOM 688 O O . LEU A 1 84 ? -25.127 2.188 22.808 1.00 93.12 84 LEU A O 1
ATOM 692 N N . LYS A 1 85 ? -23.513 1.139 21.653 1.00 93.12 85 LYS A N 1
ATOM 693 C CA . L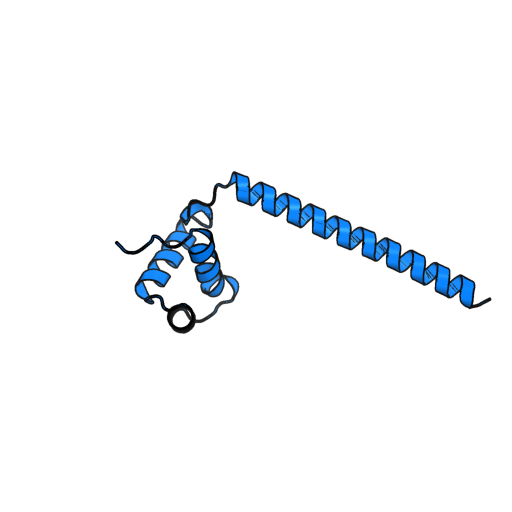YS A 1 85 ? -24.164 -0.179 21.679 1.00 93.12 85 LYS A CA 1
ATOM 694 C C . LYS A 1 85 ? -24.280 -0.749 23.090 1.00 93.12 85 LYS A C 1
ATOM 696 O O . LYS A 1 85 ? -25.315 -1.318 23.419 1.00 93.12 85 LYS A O 1
ATOM 701 N N . GLN A 1 86 ? -23.243 -0.609 23.915 1.00 92.00 86 GLN A N 1
ATOM 702 C CA . GLN A 1 86 ? -23.268 -1.056 25.309 1.00 92.00 86 GLN A CA 1
ATOM 703 C C . GLN A 1 86 ? -24.309 -0.284 26.120 1.00 92.00 86 GLN A C 1
ATOM 705 O O . GLN A 1 86 ? -25.107 -0.905 26.814 1.00 92.00 86 GLN A O 1
ATOM 710 N N . THR A 1 87 ? -24.353 1.042 25.987 1.00 93.19 87 THR A N 1
ATOM 711 C CA . THR A 1 87 ? -25.352 1.884 26.653 1.00 93.19 87 THR A CA 1
ATOM 712 C C . THR A 1 87 ? -26.764 1.525 26.204 1.00 93.19 87 THR A C 1
ATOM 714 O O . THR A 1 87 ? -27.629 1.329 27.048 1.00 93.19 87 THR A O 1
ATOM 717 N N . LEU A 1 88 ? -26.996 1.361 24.897 1.00 92.19 88 LEU A N 1
ATOM 718 C CA . LEU A 1 88 ? -28.301 0.944 24.376 1.00 92.19 88 LEU A CA 1
ATOM 719 C C . LEU A 1 88 ? -28.732 -0.416 24.939 1.00 92.19 88 LEU A C 1
ATOM 721 O O . LEU A 1 88 ? -29.880 -0.585 25.334 1.00 92.19 88 LEU A O 1
ATOM 725 N N . HIS A 1 89 ? -27.818 -1.384 24.998 1.00 90.75 89 HIS A N 1
ATOM 726 C CA . HIS A 1 89 ? -28.088 -2.709 25.561 1.00 90.75 89 HIS A CA 1
ATOM 727 C C . HIS A 1 89 ? -28.418 -2.667 27.055 1.00 90.75 89 HIS A C 1
ATOM 729 O O . HIS A 1 89 ? -29.234 -3.456 27.518 1.00 90.75 89 HIS A O 1
ATOM 735 N N . LEU A 1 90 ? -27.795 -1.764 27.814 1.00 90.56 90 LEU A N 1
ATOM 736 C CA . LEU A 1 90 ? -28.136 -1.547 29.221 1.00 90.56 90 LEU A CA 1
ATOM 737 C C . LEU A 1 90 ? -29.520 -0.899 29.359 1.00 90.56 90 LEU A C 1
ATOM 739 O O . LEU A 1 90 ? -30.329 -1.387 30.134 1.00 90.56 90 LEU A O 1
ATOM 743 N N . LEU A 1 91 ? -29.816 0.125 28.553 1.00 88.88 91 LEU A N 1
ATOM 744 C CA . LEU A 1 91 ? -31.095 0.849 28.569 1.00 88.88 91 LEU A CA 1
ATOM 745 C C . LEU A 1 91 ? -32.295 0.019 28.086 1.00 88.88 91 LEU A C 1
ATOM 747 O O . LEU A 1 91 ? -33.424 0.338 28.420 1.00 88.88 91 LEU A O 1
ATOM 751 N N . THR A 1 92 ? -32.071 -1.009 27.266 1.00 90.31 92 THR A N 1
ATOM 752 C CA . THR A 1 92 ? -33.133 -1.890 26.735 1.00 90.31 92 THR A CA 1
ATOM 753 C C . THR A 1 92 ? -33.337 -3.161 27.560 1.00 90.31 92 THR A C 1
ATOM 755 O O . THR A 1 92 ? -34.183 -3.985 27.216 1.00 90.31 92 THR A O 1
ATOM 758 N N . LYS A 1 93 ? -32.536 -3.352 28.615 1.00 72.88 93 LYS A N 1
ATOM 759 C CA . LYS A 1 93 ? -32.648 -4.466 29.566 1.00 72.88 93 LYS A CA 1
ATOM 760 C C . LYS A 1 93 ? -33.386 -4.104 30.860 1.00 72.88 93 LYS A C 1
ATOM 762 O O . LYS A 1 93 ? -33.577 -5.003 31.679 1.00 72.88 93 LYS A O 1
ATOM 767 N N . GLU A 1 94 ? -33.764 -2.839 31.029 1.00 52.84 94 GLU A N 1
ATOM 768 C CA . GLU A 1 94 ? -34.773 -2.376 31.996 1.00 52.84 94 GLU A CA 1
ATOM 769 C C . GLU A 1 94 ? -36.170 -2.425 31.365 1.00 52.84 94 GLU A C 1
ATOM 771 O O . GLU A 1 94 ? -37.121 -2.778 32.097 1.00 52.84 94 GLU A O 1
#

pLDDT: mean 83.33, std 13.11, range [45.5, 95.94]

Nearest PDB structures (foldseek):
  8r7y-assembly2_D  TM=8.405E-01  e=3.180E-01  Bacillus subtilis subsp. subtilis str. 168
  7bhy-assembly1_A  TM=8.237E-01  e=4.623E-01  Bacillus subtilis subsp. subtilis str. 168
  4yrv-assembly1_A  TM=8.173E-01  e=1.254E+00  Nostoc sp. PCC 7120 = FACHB-418
  4go1-assembly1_A-2  TM=7.606E-01  e=1.107E+00  Escherichia coli K-12
  1xsv-assembly1_B  TM=5.121E-01  e=6.340E+00  Staphylococcus aureus